Protein AF-A0A344UTH9-F1 (afdb_monomer_lite)

Organism: NCBI:txid2057246

pLDDT: mean 76.79, std 17.76, range [47.41, 98.0]

Sequence (77 aa):
MALQLMLIPTEVGLLILVIVALVLFGGSRIAGVGKGAGRAIREFKEETSGLKAADKKNAEESAAAEDRTESEAKPSE

Radius of gyration: 28.67 Å; chains: 1; bounding box: 50×23×84 Å

Foldseek 3Di:
DVVVVVPPPVVVVVVVVVVVVCVVCPPVNVVVVCVVVVVVVVVVCVVCVVVVVVVVVVVVVVVVPPPPPPPPDDDDD

Structure (mmCIF, N/CA/C/O backbone):
data_AF-A0A344UTH9-F1
#
_entry.id   AF-A0A344UTH9-F1
#
loop_
_atom_site.group_PDB
_atom_site.id
_atom_site.type_symbol
_atom_site.label_atom_id
_atom_site.label_alt_id
_atom_site.label_comp_id
_atom_site.label_asym_id
_atom_site.label_entity_id
_atom_site.label_seq_id
_atom_site.pdbx_PDB_ins_code
_atom_site.Cartn_x
_atom_site.Cartn_y
_atom_site.Cartn_z
_atom_site.occupancy
_at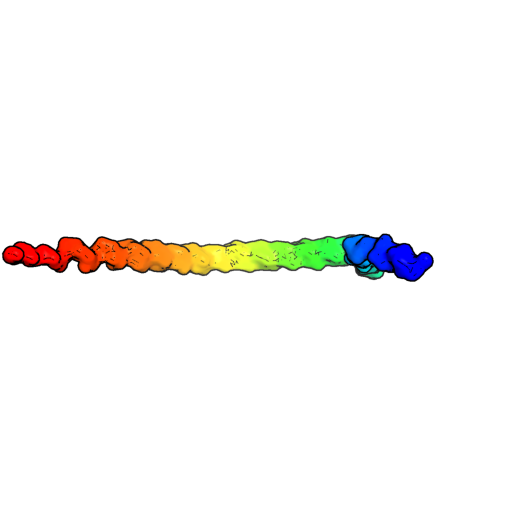om_site.B_iso_or_equiv
_atom_site.auth_seq_id
_atom_site.auth_comp_id
_atom_site.auth_asym_id
_atom_site.auth_atom_id
_atom_site.pdbx_PDB_model_num
ATOM 1 N N . MET A 1 1 ? 36.195 -7.475 -13.737 1.00 61.16 1 MET A N 1
ATOM 2 C CA . MET A 1 1 ? 34.897 -7.374 -14.445 1.00 61.16 1 MET A CA 1
ATOM 3 C C . MET A 1 1 ? 33.768 -8.121 -13.731 1.00 61.16 1 MET A C 1
ATOM 5 O O . MET A 1 1 ? 32.711 -7.535 -13.579 1.00 61.16 1 MET A O 1
ATOM 9 N N . ALA A 1 2 ? 33.974 -9.340 -13.207 1.00 60.50 2 ALA A N 1
ATOM 10 C CA . ALA A 1 2 ? 32.937 -10.069 -12.451 1.00 60.50 2 ALA A CA 1
ATOM 11 C C . ALA A 1 2 ? 32.506 -9.396 -11.125 1.00 60.50 2 ALA A C 1
ATOM 13 O O . ALA A 1 2 ? 31.367 -9.540 -10.702 1.00 60.50 2 ALA A O 1
ATOM 14 N N . LEU A 1 3 ? 33.388 -8.604 -10.502 1.00 62.75 3 LEU A N 1
ATOM 15 C CA . LEU A 1 3 ? 33.093 -7.927 -9.232 1.00 62.75 3 LEU A CA 1
ATOM 16 C C . LEU A 1 3 ? 32.251 -6.644 -9.386 1.00 62.75 3 LEU A C 1
ATOM 18 O O . LEU A 1 3 ? 31.714 -6.140 -8.409 1.00 62.75 3 LEU A O 1
ATOM 22 N N . GLN A 1 4 ? 32.108 -6.125 -10.609 1.00 65.19 4 GLN A N 1
ATOM 23 C CA . GLN A 1 4 ? 31.363 -4.890 -10.876 1.00 65.19 4 GLN A CA 1
ATOM 24 C C . GLN A 1 4 ? 29.843 -5.133 -10.938 1.00 65.19 4 GLN A C 1
ATOM 26 O O . GLN A 1 4 ? 29.064 -4.218 -10.700 1.00 65.19 4 GLN A O 1
ATOM 31 N N . LEU A 1 5 ? 29.427 -6.381 -11.197 1.00 61.66 5 LEU A N 1
ATOM 32 C CA . LEU A 1 5 ? 28.019 -6.794 -11.226 1.00 61.66 5 LEU A CA 1
ATOM 33 C C . LEU A 1 5 ? 27.449 -7.060 -9.820 1.00 61.66 5 LEU A C 1
ATOM 35 O O . LEU A 1 5 ? 26.248 -6.946 -9.610 1.00 61.66 5 LEU A O 1
ATOM 39 N N . MET A 1 6 ? 28.315 -7.375 -8.850 1.00 63.00 6 MET A N 1
ATOM 40 C CA . MET A 1 6 ? 27.934 -7.577 -7.445 1.00 63.00 6 MET A CA 1
ATOM 41 C C . MET A 1 6 ? 27.695 -6.245 -6.705 1.00 63.00 6 MET A C 1
ATOM 43 O O . MET A 1 6 ? 27.176 -6.239 -5.595 1.00 63.00 6 MET A O 1
ATOM 47 N N . LEU A 1 7 ? 28.042 -5.120 -7.348 1.00 61.78 7 LEU A N 1
ATOM 48 C CA . LEU A 1 7 ? 27.806 -3.751 -6.887 1.00 61.78 7 LEU A CA 1
ATOM 49 C C . LEU A 1 7 ? 26.685 -3.060 -7.689 1.00 61.78 7 LEU A C 1
ATOM 51 O O . LEU A 1 7 ? 26.695 -1.842 -7.848 1.00 61.78 7 LEU A O 1
ATOM 55 N N . ILE A 1 8 ? 25.695 -3.797 -8.202 1.00 64.19 8 ILE A N 1
ATOM 56 C CA . ILE A 1 8 ? 24.360 -3.191 -8.248 1.00 64.19 8 ILE A CA 1
ATOM 57 C C . ILE A 1 8 ? 23.850 -3.300 -6.813 1.00 64.19 8 ILE A C 1
ATOM 59 O O . ILE A 1 8 ? 23.683 -4.423 -6.337 1.00 64.19 8 ILE A O 1
ATOM 63 N N . PRO A 1 9 ? 23.659 -2.184 -6.088 1.00 71.50 9 PRO A N 1
ATOM 64 C CA . PRO A 1 9 ? 23.173 -2.260 -4.724 1.00 71.50 9 PRO A CA 1
ATOM 65 C C . PRO A 1 9 ? 21.800 -2.919 -4.800 1.00 71.50 9 PRO A C 1
ATOM 67 O O . PRO A 1 9 ? 20.906 -2.402 -5.470 1.00 71.50 9 PRO A O 1
ATOM 70 N N . THR A 1 10 ? 21.631 -4.063 -4.148 1.00 73.06 10 THR A N 1
ATOM 71 C CA . THR A 1 10 ? 20.341 -4.751 -3.976 1.00 73.06 10 THR A CA 1
ATOM 72 C C . THR A 1 10 ? 19.239 -3.791 -3.525 1.00 73.06 10 THR A C 1
ATOM 74 O O . THR A 1 10 ? 18.086 -3.928 -3.929 1.00 73.06 10 THR A O 1
ATOM 77 N N . GLU A 1 11 ? 19.633 -2.742 -2.805 1.00 70.94 11 GLU A N 1
ATOM 78 C CA . GLU A 1 11 ? 18.807 -1.609 -2.387 1.00 70.94 11 GLU A CA 1
ATOM 79 C C . GLU A 1 11 ? 18.107 -0.905 -3.559 1.00 70.94 11 GLU A C 1
ATOM 81 O O . GLU A 1 11 ? 16.931 -0.550 -3.482 1.00 70.94 11 GLU A O 1
ATOM 86 N N . VAL A 1 12 ? 18.803 -0.741 -4.687 1.00 83.38 12 VAL A N 1
ATOM 87 C CA . VAL A 1 12 ? 18.249 -0.115 -5.895 1.00 83.38 12 VAL A CA 1
ATOM 88 C C . VAL A 1 12 ? 17.337 -1.090 -6.645 1.00 83.38 12 VAL A C 1
ATOM 90 O O . VAL A 1 12 ? 16.419 -0.655 -7.334 1.00 83.38 12 VAL A O 1
ATOM 93 N N . GLY A 1 13 ? 17.516 -2.404 -6.472 1.00 84.31 13 GLY A N 1
ATOM 94 C CA . GLY A 1 13 ? 16.648 -3.421 -7.071 1.00 84.31 13 GLY A CA 1
ATOM 95 C C . GLY A 1 13 ? 15.194 -3.297 -6.611 1.00 84.31 13 GLY A C 1
ATOM 96 O O . GLY A 1 13 ? 14.280 -3.321 -7.439 1.00 84.31 13 GLY A O 1
ATOM 97 N N . LEU A 1 14 ? 14.976 -3.069 -5.311 1.00 87.62 14 LEU A N 1
ATOM 98 C CA . LEU A 1 14 ? 13.641 -2.802 -4.769 1.00 87.62 14 LEU A CA 1
ATOM 99 C C . LEU A 1 14 ? 13.050 -1.517 -5.365 1.00 87.62 14 LEU A C 1
ATOM 101 O O . LEU A 1 14 ? 11.884 -1.493 -5.754 1.00 87.62 14 LEU A O 1
ATOM 105 N N . LEU A 1 15 ? 13.859 -0.461 -5.481 1.00 90.56 15 LEU A N 1
ATOM 106 C CA . LEU A 1 15 ? 13.418 0.810 -6.053 1.00 90.56 15 LEU A CA 1
ATOM 107 C C . LEU A 1 15 ? 12.995 0.651 -7.519 1.00 90.56 15 LEU A C 1
ATOM 109 O O . LEU A 1 15 ? 11.937 1.141 -7.908 1.00 90.56 15 LEU A O 1
ATOM 113 N N . ILE A 1 16 ? 13.778 -0.074 -8.320 1.00 92.06 16 ILE A N 1
ATOM 114 C CA . ILE A 1 16 ? 13.451 -0.371 -9.720 1.00 92.06 16 ILE A CA 1
ATOM 115 C C . ILE A 1 16 ? 12.152 -1.177 -9.805 1.00 92.06 16 ILE A C 1
ATOM 117 O O . ILE A 1 16 ? 11.288 -0.842 -10.612 1.00 92.06 16 ILE A O 1
ATOM 121 N N . LEU A 1 17 ? 11.971 -2.191 -8.953 1.00 92.06 17 LEU A N 1
ATOM 122 C CA . LEU A 1 17 ? 10.737 -2.979 -8.901 1.00 92.06 17 LEU A CA 1
ATOM 123 C C . LEU A 1 17 ? 9.518 -2.093 -8.607 1.00 92.06 17 LEU A C 1
ATOM 125 O O . LEU A 1 17 ? 8.497 -2.197 -9.285 1.00 92.06 17 LEU A O 1
ATOM 129 N N . VAL A 1 18 ? 9.635 -1.195 -7.626 1.00 92.81 18 VAL A N 1
ATOM 130 C CA . VAL A 1 18 ? 8.571 -0.252 -7.259 1.00 92.81 18 VAL A CA 1
ATOM 131 C C . VAL A 1 18 ? 8.273 0.711 -8.408 1.00 92.81 18 VAL A C 1
ATOM 133 O O . VAL A 1 18 ? 7.103 0.947 -8.701 1.00 92.81 18 VAL A O 1
ATOM 136 N N . ILE A 1 19 ? 9.293 1.221 -9.105 1.00 94.81 19 ILE A N 1
ATOM 137 C CA . ILE A 1 19 ? 9.112 2.085 -10.282 1.00 94.81 19 ILE A CA 1
ATOM 138 C C . ILE A 1 19 ? 8.398 1.331 -11.408 1.00 94.81 19 ILE A C 1
ATOM 140 O O . ILE A 1 19 ? 7.430 1.845 -11.964 1.00 94.81 19 ILE A O 1
ATOM 144 N N . VAL A 1 20 ? 8.820 0.105 -11.728 1.00 95.25 20 VAL A N 1
ATOM 145 C CA . VAL A 1 20 ? 8.168 -0.723 -12.757 1.00 95.25 20 VAL A CA 1
ATOM 146 C C . VAL A 1 20 ? 6.712 -0.999 -12.383 1.00 95.25 20 VAL A C 1
ATOM 148 O O . VAL A 1 20 ? 5.821 -0.821 -13.213 1.00 95.25 20 VAL A O 1
ATOM 151 N N . ALA A 1 21 ? 6.440 -1.353 -11.127 1.00 94.50 21 ALA A N 1
ATOM 152 C CA . ALA A 1 21 ? 5.077 -1.526 -10.635 1.00 94.50 21 ALA A CA 1
ATOM 153 C C . ALA A 1 21 ? 4.261 -0.226 -10.757 1.00 94.50 21 ALA A C 1
ATOM 155 O O . ALA A 1 21 ? 3.133 -0.249 -11.243 1.00 94.50 21 ALA A O 1
ATOM 156 N N . LEU A 1 22 ? 4.827 0.925 -10.392 1.00 94.56 22 LEU A N 1
ATOM 157 C CA . LEU A 1 22 ? 4.177 2.232 -10.533 1.00 94.56 22 LEU A CA 1
ATOM 158 C C . LEU A 1 22 ? 3.861 2.585 -11.988 1.00 94.56 22 LEU A C 1
ATOM 160 O O . LEU A 1 22 ? 2.831 3.204 -12.231 1.00 94.56 22 LEU A O 1
ATOM 164 N N . VAL A 1 23 ? 4.702 2.197 -12.947 1.00 95.81 23 VAL A N 1
ATOM 165 C CA . VAL A 1 23 ? 4.446 2.423 -14.378 1.00 95.81 23 VAL A CA 1
ATOM 166 C C . VAL A 1 23 ? 3.329 1.513 -14.892 1.00 95.81 23 VAL A C 1
ATOM 168 O O . VAL A 1 23 ? 2.446 1.986 -15.602 1.00 95.81 23 VAL A O 1
ATOM 171 N N . LEU A 1 24 ? 3.325 0.231 -14.512 1.00 95.94 24 LEU A N 1
ATOM 172 C CA . LEU A 1 24 ? 2.310 -0.735 -14.955 1.00 95.94 24 LEU A CA 1
ATOM 173 C C . LEU A 1 24 ? 0.935 -0.476 -14.331 1.00 95.94 24 LEU A C 1
ATOM 175 O O . LEU A 1 24 ? -0.084 -0.510 -15.018 1.00 95.94 24 LEU A O 1
ATOM 179 N N . PHE A 1 25 ? 0.899 -0.233 -13.023 1.00 94.12 25 PHE A N 1
ATOM 180 C CA . PHE A 1 25 ? -0.346 -0.034 -12.282 1.00 94.12 25 PHE A CA 1
ATOM 181 C C . PHE A 1 25 ? -0.794 1.432 -12.270 1.00 94.12 25 PHE A C 1
ATOM 183 O O . PHE A 1 25 ? -1.989 1.708 -12.163 1.00 94.12 25 PHE A O 1
ATOM 190 N N . GLY A 1 26 ? 0.136 2.380 -12.392 1.00 93.81 26 GLY A N 1
ATOM 191 C CA . GLY A 1 26 ? -0.117 3.809 -12.231 1.00 93.81 26 GLY A CA 1
ATOM 192 C C . GLY A 1 26 ? -0.238 4.226 -10.760 1.00 93.81 26 GLY A C 1
ATOM 193 O O . GLY A 1 26 ? -0.842 3.537 -9.932 1.00 93.81 26 GLY A O 1
ATOM 194 N N . GLY A 1 27 ? 0.265 5.419 -10.428 1.00 93.69 27 GLY A N 1
ATOM 195 C CA . GLY A 1 27 ? 0.176 5.968 -9.066 1.00 93.69 27 GLY A CA 1
ATOM 196 C C . GLY A 1 27 ? -1.266 6.122 -8.557 1.00 93.69 27 GLY A C 1
ATOM 197 O O . GLY A 1 27 ? -1.544 5.873 -7.385 1.00 93.69 27 GLY A O 1
ATOM 198 N N . SER A 1 28 ? -2.215 6.448 -9.440 1.00 94.25 28 SER A N 1
ATOM 199 C CA . SER A 1 28 ? -3.626 6.640 -9.077 1.00 94.25 28 SER A CA 1
ATOM 200 C C . SER A 1 28 ? -4.319 5.353 -8.617 1.00 94.25 28 SER A C 1
ATOM 202 O O . SER A 1 28 ? -5.160 5.410 -7.719 1.00 94.25 28 SER A O 1
ATOM 204 N N . ARG A 1 29 ? -3.975 4.187 -9.188 1.00 93.62 29 AR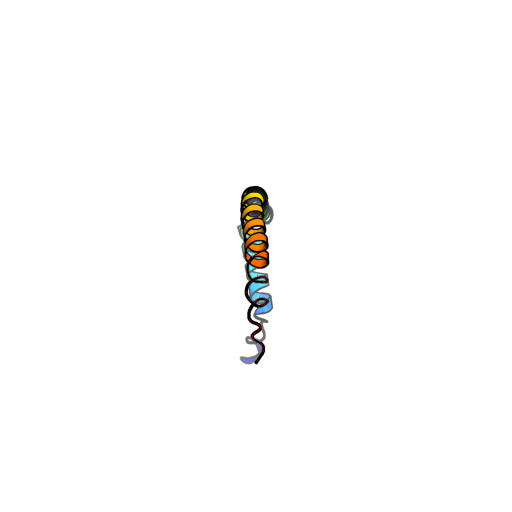G A N 1
ATOM 205 C CA . ARG A 1 29 ? -4.563 2.897 -8.782 1.00 93.62 29 ARG A CA 1
ATOM 206 C C . ARG A 1 29 ? -4.079 2.488 -7.396 1.00 93.62 29 ARG A C 1
ATOM 208 O O . ARG A 1 29 ? -4.906 2.161 -6.548 1.00 93.62 29 ARG A O 1
ATOM 215 N N . ILE A 1 30 ? -2.771 2.579 -7.144 1.00 93.81 30 ILE A N 1
ATOM 216 C CA . ILE A 1 30 ? -2.186 2.267 -5.831 1.00 93.81 30 ILE A CA 1
ATOM 217 C C . ILE A 1 30 ? -2.710 3.232 -4.759 1.00 93.81 30 ILE A C 1
ATOM 219 O O . ILE A 1 30 ? -3.116 2.790 -3.683 1.00 93.81 30 ILE A O 1
ATOM 223 N N . ALA A 1 31 ? -2.810 4.530 -5.068 1.00 94.44 31 ALA A N 1
ATOM 224 C CA . ALA A 1 31 ? -3.400 5.516 -4.163 1.00 94.44 31 ALA A CA 1
ATOM 225 C C . ALA A 1 31 ? -4.877 5.218 -3.847 1.00 94.44 31 ALA A C 1
ATOM 227 O O . ALA A 1 31 ? -5.302 5.350 -2.698 1.00 94.44 31 ALA A O 1
ATOM 228 N N . GLY A 1 32 ? -5.658 4.784 -4.841 1.00 96.12 32 GLY A N 1
ATOM 229 C CA . GLY A 1 32 ? -7.053 4.385 -4.653 1.00 96.12 32 GLY A CA 1
ATOM 230 C C . GLY A 1 32 ? -7.204 3.209 -3.686 1.00 96.12 32 GLY A C 1
ATOM 231 O O . GLY A 1 32 ? -7.973 3.300 -2.728 1.00 96.12 32 GLY A O 1
ATOM 232 N N . VAL A 1 33 ? -6.423 2.141 -3.891 1.00 95.88 33 VAL A N 1
ATOM 233 C CA . VAL A 1 33 ? -6.424 0.955 -3.015 1.00 95.88 33 VAL A CA 1
ATOM 234 C C . VAL A 1 33 ? -5.977 1.317 -1.598 1.00 95.88 33 VAL A C 1
ATOM 236 O O . VAL A 1 33 ? -6.658 0.965 -0.637 1.00 95.88 33 VAL A O 1
ATOM 239 N N . GLY A 1 34 ? -4.893 2.086 -1.453 1.00 96.38 34 GLY A N 1
ATOM 240 C CA . GLY A 1 34 ? -4.402 2.532 -0.146 1.00 96.38 34 GLY A CA 1
ATOM 241 C C . GLY A 1 34 ? -5.421 3.383 0.618 1.00 96.38 34 GLY A C 1
ATOM 242 O O . GLY A 1 34 ? -5.596 3.206 1.822 1.00 96.38 34 GLY A O 1
ATOM 243 N N . LYS A 1 35 ? -6.159 4.259 -0.075 1.00 96.94 35 LYS A N 1
ATOM 244 C CA . LYS A 1 35 ? -7.210 5.088 0.537 1.00 96.94 35 LYS A CA 1
ATOM 245 C C . LYS A 1 35 ? -8.387 4.251 1.043 1.00 96.94 35 LYS A C 1
ATOM 247 O O . LYS A 1 35 ? -8.910 4.545 2.115 1.00 96.94 35 LYS A O 1
ATOM 252 N N . GLY A 1 36 ? -8.790 3.224 0.294 1.00 97.31 36 GLY A N 1
ATOM 253 C CA . GLY A 1 36 ? -9.838 2.286 0.707 1.00 97.31 36 GLY A CA 1
ATOM 254 C C . GLY A 1 36 ? -9.409 1.433 1.900 1.00 97.31 36 GLY A C 1
ATOM 255 O O . GLY A 1 36 ? -10.091 1.420 2.923 1.00 97.31 36 GLY A O 1
ATOM 256 N N . ALA A 1 37 ? -8.235 0.801 1.809 1.00 97.75 37 ALA A N 1
ATOM 257 C CA . ALA A 1 37 ? -7.678 -0.015 2.887 1.00 97.75 37 ALA A CA 1
ATOM 258 C C . ALA A 1 37 ? -7.464 0.798 4.175 1.00 97.75 37 ALA A C 1
ATOM 260 O O . ALA A 1 37 ? -7.820 0.347 5.259 1.00 97.75 37 ALA A O 1
ATOM 261 N N . GLY A 1 38 ? -6.953 2.029 4.066 1.00 97.00 38 GLY A N 1
ATOM 262 C CA . GLY A 1 38 ? -6.750 2.912 5.216 1.00 97.00 38 GLY A CA 1
ATOM 263 C C . GLY A 1 38 ? -8.052 3.308 5.919 1.00 97.00 38 GLY A C 1
ATOM 264 O O . GLY A 1 38 ? -8.083 3.365 7.147 1.00 97.00 38 GLY A O 1
ATOM 265 N N . ARG A 1 39 ? -9.139 3.539 5.167 1.00 98.00 39 ARG A N 1
ATOM 266 C CA . ARG A 1 39 ? -10.469 3.782 5.752 1.00 98.00 39 ARG A CA 1
ATOM 267 C C . ARG A 1 39 ? -10.986 2.556 6.493 1.00 98.00 39 ARG A C 1
ATOM 269 O O . ARG A 1 39 ? -11.347 2.686 7.655 1.00 98.00 39 ARG A O 1
ATOM 276 N N . ALA A 1 40 ? -10.909 1.381 5.870 1.00 97.56 40 ALA A N 1
ATOM 277 C CA . ALA A 1 40 ? -11.341 0.130 6.488 1.00 97.56 40 ALA A CA 1
ATOM 278 C C . ALA A 1 40 ? -10.583 -0.164 7.794 1.00 97.56 40 ALA A C 1
ATOM 280 O O . ALA A 1 40 ? -11.196 -0.500 8.802 1.00 97.56 40 ALA A O 1
ATOM 281 N N . ILE A 1 41 ? -9.256 0.020 7.814 1.00 97.12 41 ILE A N 1
ATOM 282 C CA . ILE A 1 41 ? -8.441 -0.156 9.029 1.00 97.12 41 ILE A CA 1
ATOM 283 C C . ILE A 1 41 ? -8.853 0.841 10.119 1.00 97.12 41 ILE A C 1
ATOM 285 O O . ILE A 1 41 ? -8.894 0.487 11.299 1.00 97.12 41 ILE A O 1
ATOM 289 N N . ARG A 1 42 ? -9.142 2.091 9.747 1.00 95.94 42 ARG A N 1
ATOM 290 C CA . ARG A 1 42 ? -9.541 3.129 10.699 1.00 95.94 42 ARG A CA 1
ATOM 291 C C . ARG A 1 42 ? -10.903 2.839 11.320 1.00 95.94 42 ARG A C 1
ATOM 293 O O . ARG A 1 42 ? -11.000 2.860 12.542 1.00 95.94 42 ARG A O 1
ATOM 300 N N . GLU A 1 43 ? -11.897 2.519 10.501 1.00 96.25 43 GLU A N 1
ATOM 301 C CA . GLU A 1 43 ? -13.236 2.127 10.957 1.00 96.25 43 GLU A CA 1
ATOM 302 C C . GLU A 1 43 ? -13.149 0.883 11.846 1.00 96.25 43 GLU A C 1
ATOM 304 O O . GLU A 1 43 ? -13.633 0.891 12.973 1.00 96.25 43 GLU A O 1
ATOM 309 N N . PHE A 1 44 ? -12.399 -0.139 11.423 1.00 95.62 44 PHE A N 1
ATOM 310 C CA . PHE A 1 44 ? -12.167 -1.332 12.236 1.00 95.62 44 PHE A CA 1
ATOM 311 C C . PHE A 1 44 ? -11.553 -0.995 13.599 1.00 95.62 44 PHE A C 1
ATOM 313 O O . PHE A 1 44 ? -11.964 -1.542 14.621 1.00 95.62 44 PHE A O 1
ATOM 320 N N . LYS A 1 45 ? -10.577 -0.082 13.652 1.00 92.81 45 LYS A N 1
ATOM 321 C CA . LYS A 1 45 ? -9.959 0.347 14.912 1.00 92.81 45 LYS A CA 1
ATOM 322 C C . LYS A 1 45 ? -10.940 1.111 15.800 1.00 92.81 45 LYS A C 1
ATOM 324 O O . LYS A 1 45 ? -10.875 0.951 17.017 1.00 92.81 45 LYS A O 1
ATOM 329 N N . GLU A 1 46 ? -11.785 1.959 15.230 1.00 93.00 46 GLU A N 1
ATOM 330 C CA . GLU A 1 46 ? -12.777 2.747 15.970 1.00 93.00 46 GLU A CA 1
ATOM 331 C C . GLU A 1 46 ? -13.837 1.822 16.591 1.00 93.00 46 GLU A C 1
ATOM 333 O O . GLU A 1 46 ? -14.025 1.855 17.808 1.00 93.00 46 GLU A O 1
ATOM 338 N N . GLU A 1 47 ? -14.389 0.891 15.812 1.00 91.44 47 GLU A N 1
ATOM 339 C CA . GLU A 1 47 ? -15.372 -0.103 16.275 1.00 91.44 47 GLU A CA 1
ATOM 340 C C . GLU A 1 47 ? -14.784 -1.073 17.317 1.00 91.44 47 GLU A C 1
ATOM 342 O O . GLU A 1 47 ? -15.383 -1.359 18.354 1.00 91.44 47 GLU A O 1
ATOM 347 N N . THR A 1 48 ? -13.555 -1.552 17.102 1.00 91.44 48 THR A N 1
ATOM 348 C CA . THR A 1 48 ? -12.902 -2.484 18.041 1.00 91.44 48 THR A CA 1
ATOM 349 C C . THR A 1 4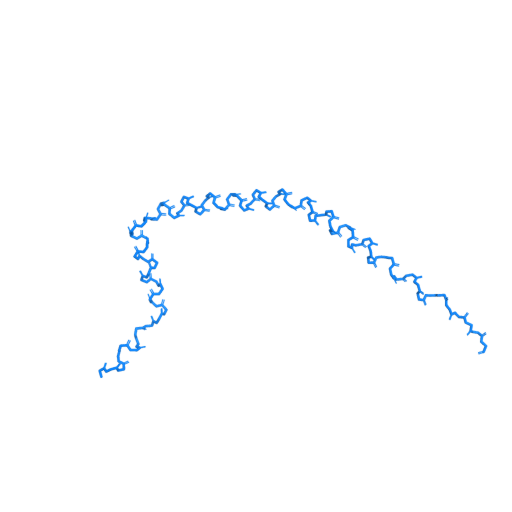8 ? -12.307 -1.805 19.276 1.00 91.44 48 THR A C 1
ATOM 351 O O . THR A 1 48 ? -11.990 -2.489 20.252 1.00 91.44 48 THR A O 1
ATOM 354 N N . SER A 1 49 ? -12.171 -0.473 19.294 1.00 85.75 49 SER A N 1
ATOM 355 C CA . SER A 1 49 ? -11.673 0.255 20.473 1.00 85.75 49 SER A CA 1
ATOM 356 C C . SER A 1 49 ? -12.620 0.139 21.666 1.00 85.75 49 SER A C 1
ATOM 358 O O . SER A 1 49 ? -12.144 0.043 22.797 1.00 85.75 49 SER A O 1
ATOM 360 N N . GLY A 1 50 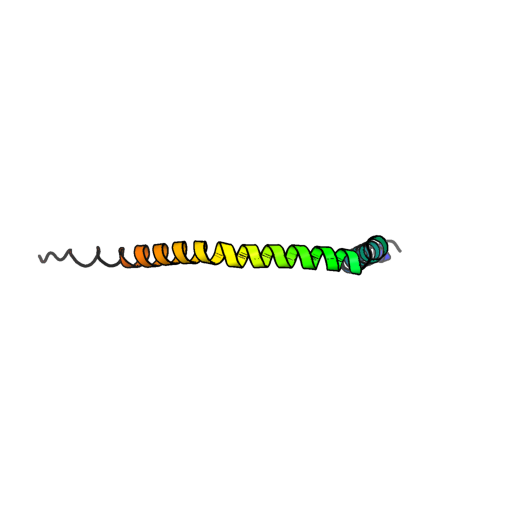? -13.936 0.073 21.433 1.00 78.81 50 GLY A N 1
ATOM 361 C CA . GLY A 1 50 ? -14.920 -0.153 22.498 1.00 78.81 50 GLY A CA 1
ATOM 362 C C . GLY A 1 50 ? -14.755 -1.515 23.180 1.00 78.81 50 GLY A C 1
ATOM 363 O O . GLY A 1 50 ? -14.846 -1.612 24.402 1.00 78.81 50 GLY A O 1
ATOM 364 N N . LEU A 1 51 ? -14.406 -2.549 22.408 1.00 77.06 51 LEU A N 1
ATOM 365 C CA . LEU A 1 51 ? -14.137 -3.896 22.925 1.00 77.06 51 LEU A CA 1
ATOM 366 C C . LEU A 1 51 ? -12.832 -3.942 23.733 1.00 77.06 51 LEU A C 1
ATOM 368 O O . LEU A 1 51 ? -12.784 -4.534 24.807 1.00 77.06 51 LEU A O 1
ATOM 372 N N . LYS A 1 52 ? -11.783 -3.253 23.263 1.00 73.06 52 LYS A N 1
ATOM 373 C CA . LYS A 1 52 ? -10.502 -3.156 23.987 1.00 73.06 52 LYS A CA 1
ATOM 374 C C . LYS A 1 52 ? -10.614 -2.385 25.300 1.00 73.06 52 LYS A C 1
ATOM 376 O O . LYS A 1 52 ? -9.905 -2.705 26.248 1.00 73.06 52 LYS A O 1
ATOM 381 N N . ALA A 1 53 ? -11.475 -1.370 25.366 1.00 66.94 53 ALA A N 1
ATOM 382 C CA . ALA A 1 53 ? -11.716 -0.623 26.598 1.00 66.94 53 ALA A CA 1
ATOM 383 C C . ALA A 1 53 ? -12.414 -1.481 27.670 1.00 66.94 53 ALA A C 1
ATOM 385 O O . ALA A 1 53 ? -12.106 -1.335 28.851 1.00 66.94 53 ALA A O 1
ATOM 386 N N . ALA A 1 54 ? -13.301 -2.399 27.267 1.00 61.06 54 ALA A N 1
ATOM 387 C CA . ALA A 1 54 ? -13.941 -3.352 28.176 1.00 61.06 54 ALA A CA 1
ATOM 388 C C . ALA A 1 54 ? -12.946 -4.386 28.741 1.00 61.06 54 ALA A C 1
ATOM 390 O O . ALA A 1 54 ? -12.994 -4.693 29.929 1.00 61.06 54 ALA A O 1
ATOM 391 N N . ASP A 1 55 ? -12.005 -4.855 27.919 1.00 61.72 55 ASP A N 1
ATOM 392 C CA . ASP A 1 55 ? -10.937 -5.784 28.324 1.00 61.72 55 ASP A CA 1
ATOM 393 C C . ASP A 1 55 ? -9.943 -5.122 29.305 1.00 61.72 55 ASP A C 1
ATOM 395 O O . ASP A 1 55 ? -9.629 -5.653 30.369 1.00 61.72 55 ASP A O 1
ATOM 399 N N . LYS A 1 56 ? -9.547 -3.869 29.033 1.00 60.53 56 LYS A N 1
ATOM 400 C CA . LYS A 1 56 ? -8.646 -3.098 29.911 1.00 60.53 56 LYS A CA 1
ATOM 401 C C . LYS A 1 56 ? -9.238 -2.818 31.298 1.00 60.53 56 LYS A C 1
ATOM 403 O O . LYS A 1 56 ? -8.498 -2.838 32.275 1.00 60.53 56 LYS A O 1
ATOM 408 N N . LYS A 1 57 ? -10.555 -2.590 31.385 1.00 58.31 57 LYS A N 1
ATOM 409 C CA . LYS A 1 57 ? -11.262 -2.400 32.663 1.00 58.31 57 LYS A CA 1
ATOM 410 C C . LYS A 1 57 ? -11.274 -3.673 33.516 1.00 58.31 57 LYS A C 1
ATOM 412 O O . LYS A 1 57 ? -11.141 -3.584 34.728 1.00 58.31 57 LYS A O 1
ATOM 417 N N . ASN A 1 58 ? -11.389 -4.838 32.878 1.00 57.25 58 ASN A N 1
ATOM 418 C CA . ASN A 1 58 ? -11.364 -6.136 33.554 1.00 57.25 58 ASN A CA 1
ATOM 419 C C . ASN A 1 58 ? -9.944 -6.488 34.053 1.00 57.25 58 ASN A C 1
ATOM 421 O O . ASN A 1 58 ? -9.769 -7.001 35.154 1.00 57.25 58 ASN A O 1
ATOM 425 N N . ALA A 1 59 ? -8.908 -6.114 33.293 1.00 58.50 59 ALA A N 1
ATOM 426 C CA . ALA A 1 59 ? -7.513 -6.291 33.703 1.00 58.50 59 ALA A CA 1
ATOM 427 C C . ALA A 1 59 ? -7.098 -5.409 34.905 1.00 58.50 59 ALA A C 1
ATOM 429 O O . ALA A 1 59 ? -6.312 -5.853 35.740 1.00 58.50 59 ALA A O 1
ATOM 430 N N . GLU A 1 60 ? -7.626 -4.184 35.029 1.00 57.16 60 GLU A N 1
ATOM 431 C CA . GLU A 1 60 ? -7.382 -3.317 36.200 1.00 57.16 60 GLU A CA 1
ATOM 432 C C . GLU A 1 60 ? -8.143 -3.786 37.454 1.00 57.16 60 GLU A C 1
ATOM 434 O O . GLU A 1 60 ? -7.627 -3.661 38.564 1.00 57.16 60 GLU A O 1
ATOM 439 N N . GLU A 1 61 ? -9.331 -4.378 37.297 1.00 54.91 61 GLU A N 1
ATOM 440 C CA . GLU A 1 61 ? -10.122 -4.923 38.411 1.00 54.91 61 GLU A CA 1
ATOM 441 C C . GLU A 1 61 ? -9.529 -6.237 38.956 1.00 54.91 61 GLU A C 1
ATOM 443 O O . GLU A 1 61 ? -9.552 -6.473 40.164 1.00 54.91 61 GLU A O 1
ATOM 448 N N . SER A 1 62 ? -8.889 -7.042 38.098 1.00 53.94 62 SER A N 1
ATOM 449 C CA . SER A 1 62 ? -8.194 -8.268 38.513 1.00 53.94 62 SER A CA 1
ATOM 450 C C . SER A 1 62 ? -6.830 -8.010 39.174 1.00 53.94 62 SER A C 1
ATOM 452 O O . SER A 1 62 ? -6.417 -8.802 40.015 1.00 53.94 62 SER A O 1
ATOM 454 N N . ALA A 1 63 ? -6.148 -6.900 38.863 1.00 52.91 63 ALA A N 1
ATOM 455 C CA . ALA A 1 63 ? -4.872 -6.531 39.493 1.00 52.91 63 ALA A CA 1
ATOM 456 C C . ALA A 1 63 ? -5.036 -5.898 40.891 1.00 52.91 63 ALA A C 1
ATOM 458 O O . ALA A 1 63 ? -4.106 -5.915 41.694 1.00 52.91 63 ALA A O 1
ATOM 459 N N . ALA A 1 64 ? -6.217 -5.358 41.211 1.00 51.78 64 ALA A N 1
ATOM 460 C CA . ALA A 1 64 ? -6.518 -4.791 42.530 1.00 51.78 64 ALA A CA 1
ATOM 461 C C . ALA A 1 64 ? -6.965 -5.842 43.570 1.00 51.78 64 ALA A C 1
ATOM 463 O O . ALA A 1 64 ? -7.087 -5.521 44.755 1.00 51.78 64 ALA A O 1
ATOM 464 N N . ALA A 1 65 ? -7.223 -7.085 43.145 1.00 53.25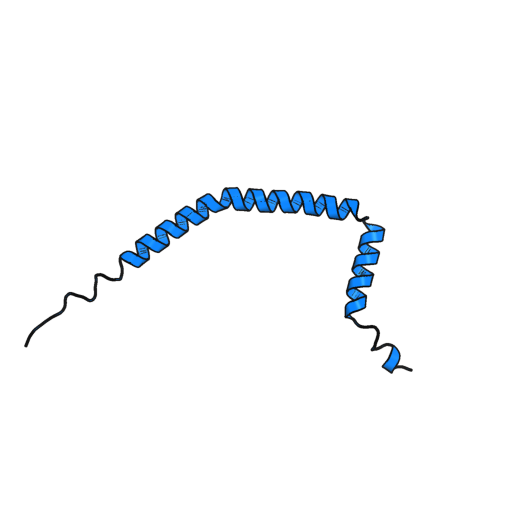 65 ALA A N 1
ATOM 465 C CA . ALA A 1 65 ? -7.697 -8.169 44.005 1.00 53.25 65 ALA A CA 1
ATOM 466 C C . ALA A 1 65 ? -6.575 -9.060 44.578 1.00 53.25 65 ALA A C 1
ATOM 468 O O . ALA A 1 65 ? -6.824 -9.782 45.540 1.00 53.25 65 ALA A O 1
ATOM 469 N N . GLU A 1 66 ? -5.345 -8.995 44.052 1.00 54.31 66 GLU A N 1
ATOM 470 C CA . GLU A 1 66 ? -4.234 -9.854 44.503 1.00 54.31 66 GLU A CA 1
ATOM 471 C C . GLU A 1 66 ? -3.346 -9.228 45.602 1.00 54.31 66 GLU A C 1
ATOM 473 O O . GLU A 1 66 ? -2.584 -9.943 46.244 1.00 54.31 66 GLU A O 1
ATOM 478 N N . ASP A 1 67 ? -3.497 -7.935 45.921 1.00 47.41 67 ASP A N 1
ATOM 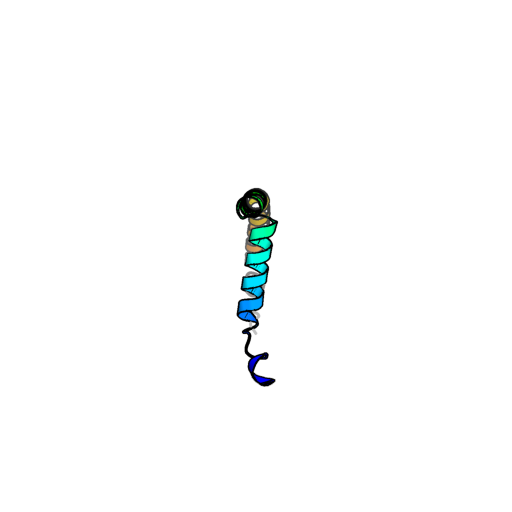479 C CA . ASP A 1 67 ? -2.695 -7.239 46.956 1.00 47.41 67 ASP A CA 1
ATOM 480 C C . ASP A 1 67 ? -3.242 -7.392 48.399 1.00 47.41 67 ASP A C 1
ATOM 482 O O . ASP A 1 67 ? -2.688 -6.853 49.353 1.00 47.41 67 ASP A O 1
ATOM 486 N N . ARG A 1 68 ? -4.343 -8.132 48.612 1.00 52.31 68 ARG A N 1
ATOM 487 C CA . ARG A 1 68 ? -4.994 -8.253 49.939 1.00 52.31 68 ARG A CA 1
ATOM 488 C C . ARG A 1 68 ? -4.837 -9.597 50.650 1.00 52.31 68 ARG A C 1
ATOM 490 O O . ARG A 1 68 ? -5.432 -9.764 51.711 1.00 52.31 68 ARG A O 1
ATOM 497 N N . THR A 1 69 ? -4.028 -10.525 50.139 1.00 50.59 69 THR A N 1
ATOM 498 C CA . THR A 1 69 ? -3.915 -11.871 50.747 1.00 50.59 69 THR A CA 1
ATOM 499 C C . THR A 1 69 ? -2.616 -12.113 51.535 1.00 50.59 69 THR A C 1
ATOM 501 O O . THR A 1 69 ? -2.498 -13.143 52.182 1.00 50.59 69 THR A O 1
ATOM 504 N N . GLU A 1 70 ? -1.669 -11.167 51.580 1.00 56.75 70 GLU A N 1
ATOM 505 C CA . GLU A 1 70 ? -0.386 -11.351 52.303 1.00 56.75 70 GLU A CA 1
ATOM 506 C C . GLU A 1 70 ? -0.330 -10.628 53.677 1.00 56.75 70 GLU A C 1
ATOM 508 O O . GLU A 1 70 ? 0.640 -10.759 54.418 1.00 56.75 70 GLU A O 1
ATOM 513 N N . SER A 1 71 ? -1.353 -9.859 54.084 1.00 57.78 71 SER A N 1
ATOM 514 C CA . SER A 1 71 ? -1.278 -9.047 55.323 1.00 57.78 71 SER A CA 1
ATOM 515 C C . SER A 1 71 ? -1.882 -9.686 56.586 1.00 57.78 71 SER A C 1
ATOM 517 O O . SER A 1 71 ? -1.911 -9.044 57.635 1.00 57.78 71 SER A O 1
ATOM 519 N N . GLU A 1 72 ? -2.310 -10.952 56.552 1.00 59.84 72 GLU A N 1
ATOM 520 C CA . GLU A 1 72 ? -2.894 -11.608 57.732 1.00 59.84 72 GLU A CA 1
ATOM 521 C C . GLU A 1 72 ? -2.313 -13.009 57.987 1.00 59.84 72 GLU A C 1
ATOM 523 O O . GLU A 1 72 ? -2.973 -14.028 57.839 1.00 59.84 72 GLU A O 1
ATOM 528 N N . ALA A 1 73 ? -1.046 -13.058 58.408 1.00 52.78 73 ALA A N 1
ATOM 529 C CA . ALA A 1 73 ? -0.503 -14.184 59.171 1.00 52.78 73 ALA A CA 1
ATOM 530 C C . ALA A 1 73 ? 0.633 -13.717 60.100 1.00 52.78 73 ALA A C 1
ATOM 532 O O . ALA A 1 73 ? 1.793 -14.087 59.939 1.00 52.78 73 ALA A O 1
ATOM 533 N N . LYS A 1 74 ? 0.299 -12.891 61.104 1.00 59.16 74 LYS A N 1
ATOM 534 C CA . LYS A 1 74 ? 1.073 -12.868 62.356 1.00 59.16 74 LYS A CA 1
ATOM 535 C C . LYS A 1 74 ? 0.548 -13.988 63.254 1.00 59.16 74 LYS A C 1
ATOM 537 O O . LYS A 1 74 ? -0.604 -13.929 63.673 1.00 59.16 74 LYS A O 1
ATOM 542 N N . PRO A 1 75 ? 1.389 -14.971 63.570 1.00 59.97 75 PRO A N 1
ATOM 543 C CA . PRO A 1 75 ? 1.567 -15.378 64.967 1.00 59.97 75 PRO A CA 1
ATOM 544 C C . PRO A 1 75 ? 3.047 -15.137 65.306 1.00 59.97 75 PRO A C 1
ATOM 546 O O . PRO A 1 75 ? 3.924 -15.690 64.657 1.00 59.97 75 PRO A O 1
ATOM 549 N N . SER A 1 76 ? 3.442 -14.152 66.115 1.00 58.00 76 SER A N 1
ATOM 550 C CA . SER A 1 76 ? 3.365 -14.157 67.583 1.00 58.00 76 SER A CA 1
ATOM 551 C C . SER A 1 76 ? 3.493 -15.550 68.205 1.00 58.00 76 SER A C 1
ATOM 553 O O . SER A 1 76 ? 2.490 -16.127 68.609 1.00 58.00 76 SER A O 1
ATOM 555 N N . GLU A 1 77 ? 4.727 -16.044 68.292 1.00 47.56 77 GLU A N 1
ATOM 556 C CA . GLU A 1 77 ? 5.297 -16.670 69.496 1.00 47.56 77 GLU A CA 1
ATOM 557 C C . GLU A 1 77 ? 6.828 -16.571 69.460 1.00 47.56 77 GLU A C 1
ATOM 559 O O . GLU A 1 77 ? 7.401 -16.697 68.352 1.00 47.56 77 GLU A O 1
#

Secondary structure (DSSP, 8-state):
-GGGSTTS-HHHHHHHHHHHHHHHH-HHHHHHHHHHHHHHHHHHHHHHHHHHHHHHHHHHHHHSSSTTSSS------

InterPro domains:
  IPR003369 Sec-independent protein translocase protein TatA/B/E [PF02416] (14-53)
  IPR006312 Sec-independent protein translocase protein TatA/E [MF_00236] (6-76)